Protein AF-A0A6B2UIH1-F1 (afdb_monomer_lite)

Sequence (115 aa):
GLLVRTQARCGLGDFAAAEACAAAADALAARHELPLVRVFTTWFRALRASLAGGGWEPYEEAVALLPGCGMPGFATGLPALARLTVAVRTGEQPPPDGDFGPYEPWVRPLLGAHG

pLDDT: mean 91.39, std 7.69, range [57.66, 98.5]

Radius of gyration: 14.88 Å; chains: 1; bounding box: 30×28×40 Å

Structure (mmCIF, N/CA/C/O backbone):
data_AF-A0A6B2UIH1-F1
#
_entry.id   AF-A0A6B2UIH1-F1
#
loop_
_atom_site.group_PDB
_atom_site.id
_atom_site.type_symbol
_atom_site.label_atom_id
_atom_site.label_alt_id
_atom_site.label_comp_id
_atom_site.label_asym_id
_atom_site.label_entity_id
_atom_site.label_seq_id
_atom_site.pdbx_PDB_ins_code
_atom_site.Cartn_x
_atom_site.Cartn_y
_atom_site.Cartn_z
_atom_site.occupancy
_atom_site.B_iso_or_equiv
_atom_site.auth_seq_id
_atom_site.auth_comp_id
_atom_site.auth_asym_id
_atom_site.auth_atom_id
_atom_site.pdbx_PDB_model_num
ATOM 1 N N . GLY A 1 1 ? 3.286 4.433 -17.040 1.00 91.50 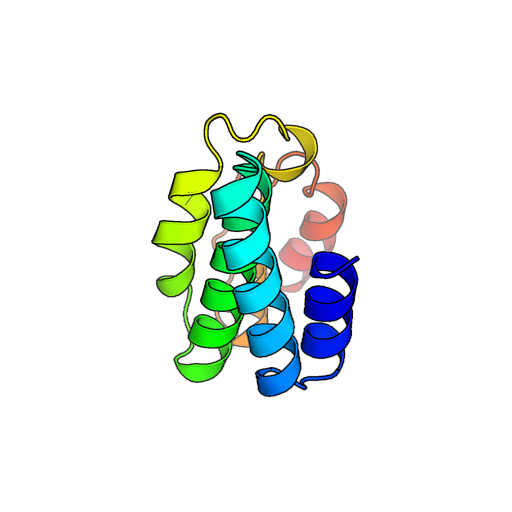1 GLY A N 1
ATOM 2 C CA . GLY A 1 1 ? 2.225 4.441 -16.010 1.00 91.50 1 GLY A CA 1
ATOM 3 C C . GLY A 1 1 ? 1.706 3.059 -15.633 1.00 91.50 1 GLY A C 1
ATOM 4 O O . GLY A 1 1 ? 0.504 2.910 -15.471 1.00 91.50 1 GLY A O 1
ATOM 5 N N . LEU A 1 2 ? 2.563 2.038 -15.484 1.00 96.81 2 LEU A N 1
ATOM 6 C CA . LEU A 1 2 ? 2.119 0.732 -14.965 1.00 96.81 2 LEU A CA 1
ATOM 7 C C . LEU A 1 2 ? 1.717 0.830 -13.486 1.00 96.81 2 LEU A C 1
ATOM 9 O O . LEU A 1 2 ? 0.634 0.378 -13.149 1.00 96.81 2 LEU A O 1
ATOM 13 N N . LEU A 1 3 ? 2.495 1.548 -12.665 1.00 96.38 3 LEU A N 1
ATOM 14 C CA . LEU A 1 3 ? 2.183 1.783 -11.247 1.00 96.38 3 LEU A CA 1
ATOM 15 C C . LEU A 1 3 ? 0.829 2.475 -11.029 1.00 96.38 3 LEU A C 1
ATOM 17 O O . LEU A 1 3 ? 0.024 2.007 -10.233 1.00 96.38 3 LEU A O 1
ATOM 21 N N . VAL A 1 4 ? 0.534 3.530 -11.797 1.00 97.00 4 VAL A N 1
ATOM 22 C CA . VAL A 1 4 ? -0.769 4.221 -11.734 1.00 97.00 4 VAL A CA 1
ATOM 23 C C . VAL A 1 4 ? -1.917 3.265 -12.073 1.00 97.00 4 VAL A C 1
ATOM 25 O O . VAL A 1 4 ? -2.955 3.286 -11.420 1.00 97.00 4 VAL A O 1
ATOM 28 N N . ARG A 1 5 ? -1.732 2.378 -13.062 1.00 98.19 5 ARG A N 1
ATOM 29 C CA . ARG A 1 5 ? -2.736 1.358 -13.406 1.00 98.19 5 ARG A CA 1
ATOM 30 C C . ARG A 1 5 ? -2.887 0.304 -12.311 1.00 98.19 5 ARG A C 1
ATOM 32 O O . ARG A 1 5 ? -4.021 -0.063 -12.023 1.00 98.19 5 ARG A O 1
ATOM 39 N N . THR A 1 6 ? -1.796 -0.136 -11.681 1.00 98.25 6 THR A N 1
ATOM 40 C CA . THR A 1 6 ? -1.842 -1.014 -10.501 1.00 98.25 6 THR A CA 1
ATOM 41 C C . THR A 1 6 ? -2.670 -0.375 -9.388 1.00 98.25 6 THR A C 1
ATOM 43 O O . THR A 1 6 ? -3.605 -1.002 -8.902 1.00 98.25 6 THR A O 1
ATOM 46 N N . GLN A 1 7 ? -2.394 0.885 -9.038 1.00 96.19 7 GLN A N 1
ATOM 47 C CA . GLN A 1 7 ? -3.121 1.616 -7.993 1.00 96.19 7 GLN A CA 1
ATOM 48 C C . GLN A 1 7 ? -4.605 1.799 -8.338 1.00 96.19 7 GLN A C 1
ATOM 50 O O . GLN A 1 7 ? -5.463 1.506 -7.511 1.00 96.19 7 GLN A O 1
ATOM 55 N N . ALA A 1 8 ? -4.921 2.212 -9.570 1.00 97.94 8 ALA A N 1
ATOM 56 C CA . ALA A 1 8 ? -6.301 2.400 -10.015 1.00 97.94 8 ALA A CA 1
ATOM 57 C C . ALA A 1 8 ? -7.098 1.086 -10.010 1.00 97.94 8 ALA A C 1
ATOM 59 O O . ALA A 1 8 ? -8.214 1.041 -9.501 1.00 97.94 8 ALA A O 1
ATOM 60 N N . ARG A 1 9 ? -6.522 -0.004 -10.535 1.00 98.31 9 ARG A N 1
ATOM 61 C CA . ARG A 1 9 ? -7.165 -1.328 -10.536 1.00 98.31 9 ARG A CA 1
ATOM 62 C C . ARG A 1 9 ? -7.330 -1.881 -9.124 1.00 98.31 9 ARG A C 1
ATOM 64 O O . ARG A 1 9 ? -8.391 -2.408 -8.814 1.00 98.31 9 ARG A O 1
ATOM 71 N N . CYS A 1 10 ? -6.332 -1.689 -8.261 1.00 96.94 10 CYS A N 1
ATOM 72 C CA . CYS A 1 10 ? -6.418 -2.035 -6.845 1.00 96.94 10 CYS A CA 1
ATOM 73 C C . CYS A 1 10 ? -7.553 -1.273 -6.144 1.00 96.94 10 CYS A C 1
ATOM 75 O O . CYS A 1 10 ? -8.335 -1.885 -5.426 1.00 96.94 10 CYS A O 1
ATOM 77 N N . GLY A 1 11 ? -7.686 0.035 -6.389 1.00 95.19 11 GLY A N 1
ATOM 78 C CA . GLY A 1 11 ? -8.773 0.850 -5.834 1.00 95.19 11 GLY A CA 1
ATOM 79 C C . GLY A 1 11 ? -10.166 0.427 -6.312 1.00 95.19 11 GLY A C 1
ATOM 80 O O . GLY A 1 11 ? -11.137 0.590 -5.582 1.00 95.19 11 GLY A O 1
ATOM 81 N N . LEU A 1 12 ? -10.264 -0.165 -7.506 1.00 97.38 12 LEU A N 1
ATOM 82 C CA . LEU A 1 12 ? -11.498 -0.747 -8.047 1.00 97.38 12 LEU A CA 1
ATOM 83 C C . LEU A 1 12 ? -11.746 -2.201 -7.594 1.00 97.38 12 LEU A C 1
ATOM 85 O O . LEU A 1 12 ? -12.747 -2.789 -7.992 1.00 97.38 12 LEU A O 1
ATOM 89 N N . GLY A 1 13 ? -10.843 -2.804 -6.813 1.00 96.31 13 GLY A N 1
ATOM 90 C CA . GLY A 1 13 ? -10.929 -4.210 -6.395 1.00 96.31 13 GLY A CA 1
ATOM 91 C C . GLY A 1 13 ? -10.541 -5.234 -7.472 1.00 96.31 13 GLY A C 1
ATOM 92 O O . GLY A 1 13 ? -10.632 -6.438 -7.243 1.00 96.31 13 GLY A O 1
ATOM 93 N N . ASP A 1 14 ? -10.061 -4.795 -8.638 1.00 97.94 14 ASP A N 1
ATOM 94 C CA . ASP A 1 14 ? -9.579 -5.667 -9.716 1.00 97.94 14 ASP A CA 1
ATOM 95 C C . ASP A 1 14 ? -8.119 -6.084 -9.460 1.00 97.94 14 ASP A C 1
ATOM 97 O O . ASP A 1 14 ? -7.169 -5.640 -10.116 1.00 97.94 14 ASP A O 1
ATOM 101 N N . PHE A 1 15 ? -7.926 -6.927 -8.441 1.00 97.62 15 PHE A N 1
ATOM 102 C CA . PHE A 1 15 ? -6.599 -7.359 -7.993 1.00 97.62 15 PHE A CA 1
ATOM 103 C C . PHE A 1 15 ? -5.846 -8.194 -9.032 1.00 97.62 15 PHE A C 1
ATOM 105 O O . PHE A 1 15 ? -4.614 -8.190 -9.043 1.00 97.62 15 PHE A O 1
ATOM 112 N N . ALA A 1 16 ? -6.564 -8.896 -9.911 1.00 97.88 16 ALA A N 1
ATOM 113 C CA . ALA A 1 16 ? -5.958 -9.676 -10.983 1.00 97.88 16 ALA A CA 1
ATOM 114 C C . ALA A 1 16 ? -5.312 -8.758 -12.032 1.00 97.88 16 ALA A C 1
ATOM 116 O O . ALA A 1 16 ? -4.133 -8.926 -12.353 1.00 97.88 16 ALA A O 1
ATOM 117 N N . ALA A 1 17 ? -6.033 -7.738 -12.513 1.00 98.06 17 ALA A N 1
ATOM 118 C CA . ALA A 1 17 ? -5.458 -6.772 -13.446 1.00 98.06 17 ALA A CA 1
ATOM 119 C C . ALA A 1 17 ? -4.382 -5.893 -12.789 1.00 98.06 17 ALA A C 1
ATOM 121 O O . ALA A 1 17 ? -3.403 -5.521 -13.445 1.00 98.06 17 ALA A O 1
ATOM 122 N N . ALA A 1 18 ? -4.537 -5.572 -11.500 1.00 98.31 18 ALA A N 1
ATOM 123 C CA . ALA A 1 18 ? -3.518 -4.857 -10.738 1.00 98.31 18 ALA A CA 1
ATOM 124 C C . ALA A 1 18 ? -2.204 -5.657 -10.649 1.00 98.31 18 ALA A C 1
ATOM 126 O O . ALA A 1 18 ? -1.139 -5.090 -10.904 1.00 98.31 18 ALA A O 1
ATOM 127 N N . GLU A 1 19 ? -2.276 -6.968 -10.385 1.00 98.38 19 GLU A N 1
ATOM 128 C CA . GLU A 1 19 ? -1.105 -7.858 -10.368 1.00 98.38 19 GLU A CA 1
ATOM 129 C C . GLU A 1 19 ? -0.457 -7.971 -11.748 1.00 98.38 19 GLU A C 1
ATOM 131 O O . GLU A 1 19 ? 0.761 -7.871 -11.852 1.00 98.38 19 GLU A O 1
ATOM 136 N N . ALA A 1 20 ? -1.239 -8.084 -12.826 1.00 98.50 20 ALA A N 1
ATOM 137 C CA . ALA A 1 20 ? -0.680 -8.092 -14.179 1.00 98.50 20 ALA A CA 1
ATOM 138 C C . ALA A 1 20 ? 0.114 -6.804 -14.481 1.00 98.50 20 ALA A C 1
ATOM 140 O O . ALA A 1 20 ? 1.195 -6.852 -15.073 1.00 98.50 20 ALA A O 1
ATOM 141 N N . CYS A 1 21 ? -0.383 -5.644 -14.032 1.00 98.44 21 CYS A N 1
ATOM 142 C CA . CYS A 1 21 ? 0.341 -4.377 -14.148 1.00 98.44 21 CYS A CA 1
ATOM 143 C C . CYS A 1 21 ? 1.600 -4.338 -13.268 1.00 98.44 21 CYS A C 1
ATOM 145 O O . CYS A 1 21 ? 2.625 -3.823 -13.716 1.00 98.44 21 CYS A O 1
ATOM 147 N N . ALA A 1 22 ? 1.534 -4.883 -12.048 1.00 98.50 22 ALA A N 1
ATOM 148 C CA . ALA A 1 22 ? 2.663 -4.953 -11.122 1.00 98.50 22 ALA A CA 1
ATOM 149 C C . ALA A 1 22 ? 3.783 -5.852 -11.669 1.00 98.50 22 ALA A C 1
ATOM 151 O O . ALA A 1 22 ? 4.924 -5.410 -11.761 1.00 98.50 22 ALA A O 1
ATOM 152 N N . ALA A 1 23 ? 3.454 -7.055 -12.147 1.00 98.38 23 ALA A N 1
ATOM 153 C CA . ALA A 1 23 ? 4.410 -7.976 -12.760 1.00 98.38 23 ALA A CA 1
ATOM 154 C C . ALA A 1 23 ? 5.082 -7.374 -14.007 1.00 98.38 23 ALA A C 1
ATOM 156 O O . ALA A 1 23 ? 6.296 -7.481 -14.184 1.00 98.38 23 ALA A O 1
ATOM 157 N N . ALA A 1 24 ? 4.317 -6.679 -14.856 1.00 98.1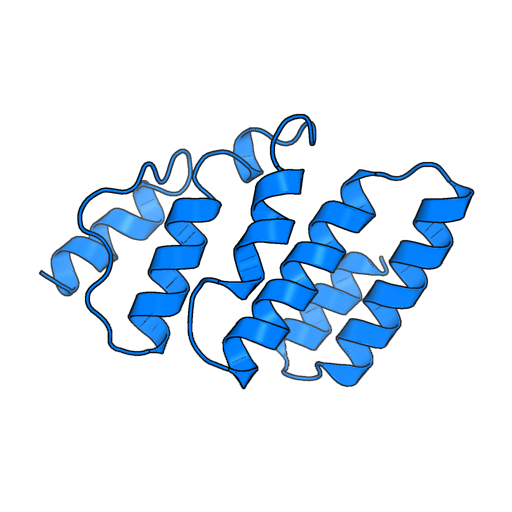2 24 ALA A N 1
ATOM 158 C CA . ALA A 1 24 ? 4.882 -5.962 -15.996 1.00 98.12 24 ALA A CA 1
ATOM 159 C C . ALA A 1 24 ? 5.807 -4.808 -15.563 1.00 98.12 24 ALA A C 1
ATOM 161 O O . ALA A 1 24 ? 6.805 -4.537 -16.232 1.00 98.12 24 ALA A O 1
ATOM 162 N N . ALA A 1 25 ? 5.493 -4.124 -14.455 1.00 98.00 25 ALA A N 1
ATOM 163 C CA . ALA A 1 25 ? 6.353 -3.083 -13.901 1.00 98.00 25 ALA A CA 1
ATOM 164 C C . ALA A 1 25 ? 7.661 -3.676 -13.359 1.00 98.00 25 ALA A C 1
ATOM 166 O O . ALA A 1 25 ? 8.723 -3.145 -13.673 1.00 98.00 25 ALA A O 1
ATOM 167 N N . ASP A 1 26 ? 7.596 -4.793 -12.630 1.00 97.62 26 ASP A N 1
ATOM 168 C CA . ASP A 1 26 ? 8.773 -5.501 -12.109 1.00 97.62 26 ASP A CA 1
ATOM 169 C C . ASP A 1 26 ? 9.696 -5.968 -13.245 1.00 97.62 26 ASP A C 1
ATOM 171 O O . ASP A 1 26 ? 10.908 -5.756 -13.199 1.00 97.62 26 ASP A O 1
ATOM 175 N N . ALA A 1 27 ? 9.124 -6.526 -14.318 1.00 96.31 27 ALA A N 1
ATOM 176 C CA . ALA A 1 27 ? 9.881 -6.951 -15.495 1.00 96.31 27 ALA A CA 1
ATOM 177 C C . ALA A 1 27 ? 10.591 -5.783 -16.201 1.00 96.31 27 ALA A C 1
ATOM 179 O O . ALA A 1 27 ? 11.697 -5.950 -16.719 1.00 96.31 27 ALA A O 1
AT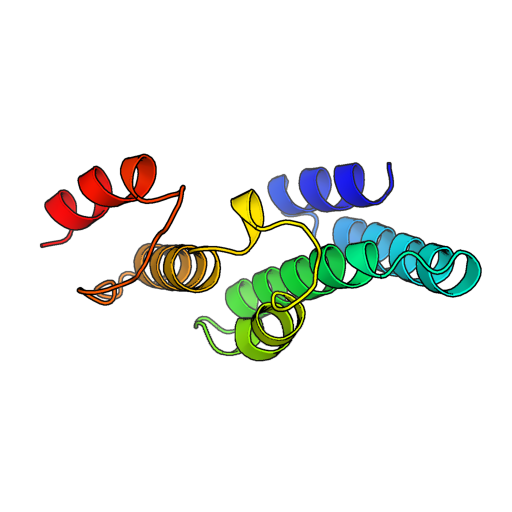OM 180 N N . LEU A 1 28 ? 9.971 -4.598 -16.228 1.00 95.88 28 LEU A N 1
ATOM 181 C CA . LEU A 1 28 ? 10.597 -3.383 -16.749 1.00 95.88 28 LEU A CA 1
ATOM 182 C C . LEU A 1 28 ? 11.691 -2.876 -15.800 1.00 95.88 28 LEU A C 1
ATOM 184 O O . LEU A 1 28 ? 12.779 -2.522 -16.247 1.00 95.88 28 LEU A O 1
ATOM 188 N N . ALA A 1 29 ? 11.429 -2.878 -14.493 1.00 94.56 29 ALA A N 1
ATOM 189 C CA . ALA A 1 29 ? 12.369 -2.423 -13.477 1.00 94.56 29 ALA A CA 1
ATOM 190 C C . ALA A 1 29 ? 13.662 -3.241 -13.465 1.00 94.56 29 ALA A C 1
ATOM 192 O O . ALA A 1 29 ? 14.737 -2.657 -13.353 1.00 94.56 29 ALA A O 1
ATOM 193 N N . ALA A 1 30 ? 13.568 -4.559 -13.664 1.00 93.50 30 ALA A N 1
ATOM 194 C CA . ALA A 1 30 ? 14.725 -5.444 -13.774 1.00 93.50 30 ALA A CA 1
ATOM 195 C C . ALA A 1 30 ? 15.651 -5.087 -14.952 1.00 93.50 30 ALA A C 1
ATOM 197 O O . ALA A 1 30 ? 16.850 -5.335 -14.887 1.00 93.50 30 ALA A O 1
ATOM 198 N N . ARG A 1 31 ? 15.114 -4.493 -16.026 1.00 93.56 31 ARG A N 1
ATOM 199 C CA . ARG A 1 31 ? 15.889 -4.089 -17.214 1.00 93.56 31 ARG A CA 1
ATOM 200 C C . ARG A 1 31 ? 16.495 -2.693 -17.103 1.00 93.56 31 ARG A C 1
ATOM 202 O O . ARG A 1 31 ? 17.422 -2.387 -17.844 1.00 93.56 31 ARG A O 1
ATOM 209 N N . HIS A 1 32 ? 15.938 -1.847 -16.241 1.00 92.12 32 HIS A N 1
ATOM 210 C CA . HIS A 1 32 ? 16.240 -0.413 -16.188 1.00 92.12 32 HIS A CA 1
ATOM 211 C C . HIS A 1 32 ? 16.695 0.068 -14.807 1.00 92.12 32 HIS A C 1
ATOM 213 O O . HIS A 1 32 ? 16.691 1.270 -14.568 1.00 92.12 32 HIS A O 1
ATOM 219 N N . GLU A 1 33 ? 17.044 -0.854 -13.905 1.00 86.31 33 GLU A N 1
ATOM 220 C CA . GLU A 1 33 ? 17.532 -0.551 -12.554 1.00 86.31 33 GLU A CA 1
ATOM 221 C C . GLU A 1 33 ? 16.636 0.465 -11.827 1.00 86.31 33 GLU A C 1
ATOM 223 O O . GLU A 1 33 ? 17.087 1.497 -11.337 1.00 86.31 33 GLU A O 1
ATOM 228 N N . LEU A 1 34 ? 15.328 0.181 -11.784 1.00 90.56 34 LEU A N 1
ATOM 229 C CA . LEU A 1 34 ? 14.324 1.036 -11.137 1.00 90.56 34 LEU A CA 1
ATOM 230 C C . LEU A 1 34 ? 13.929 0.464 -9.759 1.00 90.56 34 LEU A C 1
ATOM 232 O O . LEU A 1 34 ? 12.831 -0.085 -9.627 1.00 90.56 34 LEU A O 1
ATOM 236 N N . PRO A 1 35 ? 14.772 0.575 -8.710 1.00 87.00 35 PRO A N 1
ATOM 237 C CA . PRO A 1 35 ? 14.555 -0.097 -7.422 1.00 87.00 35 PRO A CA 1
ATOM 238 C C . PRO A 1 35 ? 13.254 0.327 -6.731 1.00 87.00 35 PRO A C 1
ATOM 240 O O . PRO A 1 35 ? 12.618 -0.482 -6.058 1.00 87.00 35 PRO A O 1
ATOM 243 N N . LEU A 1 36 ? 12.804 1.566 -6.955 1.00 92.31 36 LEU A N 1
ATOM 244 C CA . LEU A 1 36 ? 11.549 2.072 -6.399 1.00 92.31 36 LEU A CA 1
ATOM 245 C C . LEU A 1 36 ? 10.313 1.312 -6.884 1.00 92.31 36 LEU A C 1
ATOM 247 O O . LEU A 1 36 ? 9.331 1.233 -6.152 1.00 92.31 36 LEU A O 1
ATOM 251 N N . VAL A 1 37 ? 10.343 0.717 -8.081 1.00 95.69 37 VAL A N 1
ATOM 252 C CA . VAL A 1 37 ? 9.208 -0.073 -8.581 1.00 95.69 37 VAL A CA 1
ATOM 253 C C . VAL A 1 37 ? 8.921 -1.245 -7.650 1.00 95.69 37 VAL A C 1
ATOM 255 O O . VAL A 1 37 ? 7.760 -1.452 -7.302 1.00 95.69 37 VAL A O 1
ATOM 258 N N . ARG A 1 38 ? 9.972 -1.931 -7.179 1.00 94.44 38 ARG A N 1
ATOM 259 C CA . ARG A 1 38 ? 9.844 -3.049 -6.240 1.00 94.44 38 ARG A CA 1
ATOM 260 C C . ARG A 1 38 ? 9.184 -2.617 -4.932 1.00 94.44 38 ARG A C 1
ATOM 262 O O . ARG A 1 38 ? 8.366 -3.356 -4.404 1.00 94.44 38 ARG A O 1
ATOM 269 N N . VAL A 1 39 ? 9.484 -1.413 -4.432 1.00 95.12 39 VAL A N 1
ATOM 270 C CA . VAL A 1 39 ? 8.814 -0.872 -3.237 1.00 95.12 39 VAL A CA 1
ATOM 271 C C . VAL A 1 39 ? 7.301 -0.841 -3.471 1.00 95.12 39 VAL A C 1
ATOM 273 O O . VAL A 1 39 ? 6.548 -1.456 -2.724 1.00 95.12 39 VAL A O 1
ATOM 276 N N . PHE A 1 40 ? 6.834 -0.220 -4.554 1.00 95.12 40 PHE A N 1
ATOM 277 C CA . PHE A 1 40 ? 5.396 -0.123 -4.826 1.00 95.12 40 PHE A CA 1
ATOM 278 C C . PHE A 1 40 ? 4.724 -1.477 -5.074 1.00 95.12 40 PHE A C 1
ATOM 280 O O . PHE A 1 40 ? 3.614 -1.704 -4.587 1.00 95.12 40 PHE A O 1
ATOM 287 N N . THR A 1 41 ? 5.358 -2.376 -5.829 1.00 97.62 41 THR A N 1
ATOM 288 C CA . THR A 1 41 ? 4.760 -3.676 -6.162 1.00 97.62 41 THR A CA 1
ATOM 289 C C . THR A 1 41 ? 4.751 -4.630 -4.967 1.00 97.62 41 THR A C 1
ATOM 291 O O . THR A 1 41 ? 3.751 -5.322 -4.773 1.00 97.62 41 THR A O 1
ATOM 294 N N . THR A 1 42 ? 5.772 -4.615 -4.102 1.00 97.06 42 THR A N 1
ATOM 295 C CA . THR A 1 42 ? 5.757 -5.363 -2.833 1.00 97.06 42 THR A CA 1
ATOM 296 C C . THR A 1 42 ? 4.702 -4.811 -1.871 1.00 97.06 42 THR A C 1
ATOM 298 O O . THR A 1 42 ? 3.938 -5.591 -1.308 1.00 97.06 42 THR A O 1
ATOM 301 N N . TRP A 1 43 ? 4.565 -3.485 -1.737 1.00 96.94 43 TRP A N 1
ATOM 302 C CA . TRP A 1 43 ? 3.510 -2.876 -0.909 1.00 96.94 43 TRP A CA 1
ATOM 303 C C . TRP A 1 43 ? 2.093 -3.220 -1.401 1.00 96.94 43 TRP A C 1
ATOM 305 O O . TRP A 1 43 ? 1.205 -3.504 -0.597 1.00 96.94 43 TRP A O 1
ATOM 315 N N . PHE A 1 44 ? 1.876 -3.255 -2.718 1.00 97.50 44 PHE A N 1
ATOM 316 C CA . PHE A 1 44 ? 0.616 -3.725 -3.302 1.00 97.50 44 PHE A CA 1
ATOM 317 C C . PHE A 1 44 ? 0.330 -5.199 -2.962 1.00 97.50 44 PHE A C 1
ATOM 319 O O . PHE A 1 44 ? -0.790 -5.539 -2.575 1.00 97.50 44 PHE A O 1
ATOM 326 N N . ARG A 1 45 ? 1.332 -6.079 -3.080 1.00 97.81 45 ARG A N 1
ATOM 327 C CA . ARG A 1 45 ? 1.171 -7.508 -2.766 1.00 97.81 45 ARG A CA 1
ATOM 328 C C . ARG A 1 45 ? 0.917 -7.741 -1.278 1.00 97.81 45 ARG A C 1
ATOM 330 O O . ARG A 1 45 ? 0.056 -8.555 -0.950 1.00 97.81 45 ARG A O 1
ATOM 337 N N . ALA A 1 46 ? 1.573 -6.977 -0.404 1.00 97.62 46 ALA A N 1
ATOM 338 C CA . ALA A 1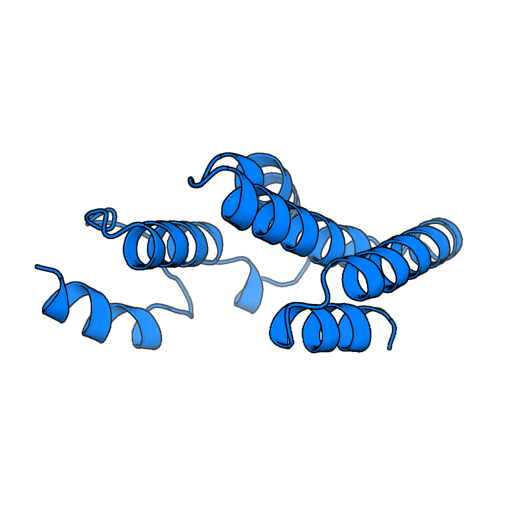 46 ? 1.307 -6.973 1.033 1.00 97.62 46 ALA A CA 1
ATOM 339 C C . ALA A 1 46 ? -0.150 -6.597 1.342 1.00 97.62 46 ALA A C 1
ATOM 341 O O . ALA A 1 46 ? -0.834 -7.326 2.057 1.00 97.62 46 ALA A O 1
ATOM 342 N N . LEU A 1 47 ? -0.668 -5.524 0.728 1.00 96.31 47 LEU A N 1
ATOM 343 C CA . LEU A 1 47 ? -2.081 -5.146 0.842 1.00 96.31 47 LEU A CA 1
ATOM 344 C C . LEU A 1 47 ? -3.008 -6.283 0.401 1.00 96.31 47 LEU A C 1
ATOM 346 O O . LEU A 1 47 ? -3.922 -6.653 1.133 1.00 96.31 47 LEU A O 1
ATOM 350 N N . ARG A 1 48 ? -2.773 -6.862 -0.780 1.00 96.19 48 ARG A N 1
ATOM 351 C CA . ARG A 1 48 ? -3.601 -7.955 -1.307 1.00 96.19 48 ARG A CA 1
ATOM 352 C C . ARG A 1 48 ? -3.598 -9.176 -0.377 1.00 96.19 48 ARG A C 1
ATOM 354 O O . ARG A 1 48 ? -4.651 -9.768 -0.161 1.00 96.19 48 ARG A O 1
ATOM 361 N N . ALA A 1 49 ? -2.442 -9.544 0.170 1.00 95.56 49 ALA A N 1
ATOM 362 C CA . ALA A 1 49 ? -2.322 -10.641 1.125 1.00 95.56 49 ALA A CA 1
ATOM 363 C C . ALA A 1 49 ? -3.035 -10.327 2.453 1.00 95.56 49 ALA A C 1
ATOM 365 O O . ALA A 1 49 ? -3.793 -11.157 2.948 1.00 95.56 49 ALA A O 1
ATOM 366 N N . SER A 1 50 ? -2.880 -9.106 2.970 1.00 95.62 50 SER A N 1
ATOM 367 C CA . SER A 1 50 ? -3.558 -8.621 4.180 1.00 95.62 50 SER A CA 1
ATOM 368 C C . SER A 1 50 ? -5.088 -8.589 4.030 1.00 95.62 50 SER A C 1
ATOM 370 O O . SER A 1 50 ? -5.817 -8.859 4.983 1.00 95.62 50 SER A O 1
ATOM 372 N N . LEU A 1 51 ? -5.603 -8.308 2.829 1.00 94.25 51 LEU A N 1
ATOM 373 C CA . LEU A 1 51 ? -7.037 -8.391 2.530 1.00 94.25 51 LEU A CA 1
ATOM 374 C C . LEU A 1 51 ? -7.557 -9.835 2.468 1.00 94.25 51 LEU A C 1
ATOM 376 O O . LEU A 1 51 ? -8.722 -10.063 2.777 1.00 94.25 51 LEU A O 1
ATOM 380 N N . ALA A 1 52 ? -6.721 -10.795 2.067 1.00 91.75 52 ALA A N 1
ATOM 381 C CA . ALA A 1 52 ? -7.108 -12.201 1.957 1.00 91.75 52 ALA A CA 1
ATOM 382 C C . ALA A 1 52 ? -7.029 -12.956 3.295 1.00 91.75 52 ALA A C 1
ATOM 384 O O . ALA A 1 52 ? -7.873 -13.809 3.557 1.00 91.75 52 ALA A O 1
ATOM 385 N N . GLY A 1 53 ? -6.010 -12.670 4.111 1.00 82.12 53 GLY A N 1
ATOM 386 C CA . GLY A 1 53 ? -5.734 -13.387 5.361 1.00 82.12 53 GLY A CA 1
ATOM 387 C C . GLY A 1 53 ? -6.110 -12.640 6.642 1.00 82.12 53 GLY A C 1
ATOM 388 O O . GLY A 1 53 ? -6.103 -13.249 7.707 1.00 82.12 53 GLY A O 1
ATOM 389 N N . GLY A 1 54 ? -6.432 -11.344 6.556 1.00 76.19 54 GLY A N 1
ATOM 390 C CA . GLY A 1 54 ? -6.428 -10.462 7.725 1.00 76.19 54 GLY A CA 1
ATOM 391 C C . GLY A 1 54 ? -4.998 -10.179 8.205 1.00 76.19 54 GLY A C 1
ATOM 392 O O . GLY A 1 54 ? -4.052 -10.857 7.813 1.00 76.19 54 GLY A O 1
ATOM 393 N N . GLY A 1 55 ? -4.823 -9.148 9.028 1.00 88.62 55 GLY A N 1
ATOM 394 C CA . GLY A 1 55 ? -3.553 -8.927 9.725 1.00 88.62 55 GLY A CA 1
ATOM 395 C C . GLY A 1 55 ? -2.502 -8.088 8.994 1.00 88.62 55 GLY A C 1
ATOM 396 O O . GLY A 1 55 ? -2.649 -7.667 7.841 1.00 88.62 55 GLY A O 1
ATOM 397 N N . TRP A 1 56 ? -1.454 -7.769 9.745 1.00 91.44 56 TRP A N 1
ATOM 398 C CA . TRP A 1 56 ? -0.384 -6.829 9.403 1.00 91.44 56 TRP A CA 1
ATOM 399 C C . TRP A 1 56 ? 0.856 -7.529 8.832 1.00 91.44 56 TRP A C 1
ATOM 401 O O . TRP A 1 56 ? 1.608 -6.934 8.065 1.00 91.44 56 TRP A O 1
ATOM 411 N N . GLU A 1 57 ? 1.056 -8.791 9.183 1.00 93.56 57 GLU A N 1
ATOM 412 C CA . GLU A 1 57 ? 2.228 -9.619 8.903 1.00 93.56 57 GLU A CA 1
ATOM 413 C C . GLU A 1 57 ? 2.682 -9.564 7.431 1.00 93.56 57 GLU A C 1
ATOM 415 O O . GLU A 1 57 ? 3.881 -9.422 7.189 1.00 93.56 57 GLU A O 1
ATOM 420 N N . PRO A 1 58 ? 1.788 -9.553 6.416 1.00 95.62 58 PRO A N 1
ATOM 421 C CA . PRO A 1 58 ? 2.220 -9.447 5.022 1.00 95.62 58 PRO A CA 1
ATOM 422 C C . PRO A 1 58 ? 2.991 -8.165 4.666 1.00 95.62 58 PRO A C 1
ATOM 424 O O . PRO A 1 58 ? 3.646 -8.119 3.626 1.00 95.62 58 PRO A O 1
ATOM 427 N N . TYR A 1 59 ? 2.920 -7.116 5.492 1.00 96.12 59 TYR A N 1
ATOM 428 C CA . TYR A 1 59 ? 3.655 -5.868 5.280 1.00 96.12 59 TYR A CA 1
ATOM 429 C C . TYR A 1 59 ? 5.114 -5.922 5.742 1.00 96.12 59 TYR A C 1
ATOM 431 O O . TYR A 1 59 ? 5.860 -5.002 5.415 1.00 96.12 59 TYR A O 1
ATOM 439 N N . GLU A 1 60 ? 5.564 -6.960 6.451 1.00 95.31 60 GLU A N 1
ATOM 440 C CA . GLU A 1 60 ? 6.940 -7.029 6.970 1.00 95.31 60 GLU A CA 1
ATOM 441 C C . GLU A 1 60 ? 8.000 -6.903 5.865 1.00 95.31 60 GLU A C 1
ATOM 443 O O . GLU A 1 60 ? 8.910 -6.075 5.973 1.00 95.31 60 GLU A O 1
ATOM 448 N N . GLU A 1 61 ? 7.844 -7.638 4.758 1.00 95.06 61 GLU A N 1
ATOM 449 C CA . GLU A 1 61 ? 8.747 -7.521 3.603 1.00 95.06 61 GLU A CA 1
ATOM 450 C C . GLU A 1 61 ? 8.691 -6.111 2.997 1.00 95.06 61 GLU A C 1
ATOM 452 O O . GLU A 1 61 ? 9.716 -5.524 2.653 1.00 95.06 61 GLU A O 1
ATOM 457 N N . ALA A 1 62 ? 7.493 -5.537 2.897 1.00 96.31 62 ALA A N 1
ATOM 458 C CA . ALA A 1 62 ? 7.284 -4.213 2.326 1.00 96.31 62 ALA A CA 1
ATOM 459 C C . ALA A 1 62 ? 7.965 -3.114 3.164 1.00 96.31 62 ALA A C 1
ATOM 461 O O . ALA A 1 62 ? 8.572 -2.190 2.614 1.00 96.31 62 ALA A O 1
ATOM 462 N N . VAL A 1 63 ? 7.914 -3.233 4.493 1.00 96.25 63 VAL A N 1
ATOM 463 C CA . VAL A 1 63 ? 8.581 -2.324 5.433 1.00 96.25 63 VAL A CA 1
ATOM 464 C C . VAL A 1 63 ? 10.099 -2.421 5.318 1.00 96.25 63 VAL A C 1
ATOM 466 O O . VAL A 1 63 ? 10.768 -1.388 5.330 1.00 96.25 63 VAL A O 1
ATOM 469 N N . ALA A 1 64 ? 10.648 -3.622 5.131 1.00 95.75 64 ALA A N 1
ATOM 470 C CA . ALA A 1 64 ? 12.089 -3.822 4.972 1.00 95.75 64 ALA A CA 1
ATOM 471 C C . ALA A 1 64 ? 12.679 -3.109 3.737 1.00 95.75 64 ALA A C 1
ATOM 473 O O . ALA A 1 64 ? 13.885 -2.879 3.683 1.00 95.75 64 ALA A O 1
ATOM 474 N N . LEU A 1 65 ? 11.844 -2.721 2.765 1.00 94.38 65 LEU A N 1
ATOM 475 C CA . LEU A 1 65 ? 12.253 -1.973 1.570 1.00 94.38 65 LEU A CA 1
ATOM 476 C C . LEU A 1 65 ? 12.253 -0.446 1.752 1.00 94.38 65 LEU A C 1
ATOM 478 O O . LEU A 1 65 ? 12.705 0.273 0.861 1.00 94.38 65 LEU A O 1
ATOM 482 N N . LEU A 1 66 ? 11.714 0.069 2.860 1.00 93.44 66 LEU A N 1
ATOM 483 C CA . LEU A 1 66 ? 11.625 1.511 3.103 1.00 93.44 66 LEU A CA 1
ATOM 484 C C . LEU A 1 66 ? 12.973 2.174 3.431 1.00 93.44 66 LEU A C 1
ATOM 486 O O . LEU A 1 66 ? 13.213 3.277 2.921 1.00 93.44 66 LEU A O 1
ATOM 490 N N . PRO A 1 67 ? 13.868 1.570 4.240 1.00 91.88 67 PRO A N 1
ATOM 491 C CA . PRO A 1 67 ? 15.186 2.143 4.476 1.00 91.88 67 PRO A CA 1
ATOM 492 C C . PRO A 1 67 ? 15.941 2.348 3.157 1.00 91.88 67 PRO A C 1
ATOM 494 O O . PRO A 1 67 ? 16.117 1.421 2.373 1.00 91.88 67 PRO A O 1
ATOM 497 N N . GLY A 1 68 ? 16.381 3.580 2.894 1.00 84.56 68 GLY A N 1
ATOM 498 C CA . GLY A 1 68 ? 17.164 3.897 1.695 1.00 84.56 68 GLY A CA 1
ATOM 499 C C . GLY A 1 68 ? 16.369 3.999 0.387 1.00 84.56 68 GLY A C 1
ATOM 500 O O . GLY A 1 68 ? 16.978 4.221 -0.654 1.00 84.56 68 GLY A O 1
ATOM 501 N N . CYS A 1 69 ? 15.029 3.927 0.406 1.00 89.69 69 CYS A N 1
ATOM 502 C CA . CYS A 1 69 ? 14.221 4.072 -0.815 1.00 89.69 69 CYS A CA 1
ATOM 503 C C . CYS A 1 69 ? 14.265 5.484 -1.441 1.00 89.69 69 CYS A C 1
ATOM 505 O O . CYS A 1 69 ? 13.756 5.691 -2.538 1.00 89.69 69 CYS A O 1
ATOM 507 N N . GLY A 1 70 ? 14.848 6.476 -0.758 1.00 88.62 70 GLY A N 1
ATOM 508 C CA . GLY A 1 70 ? 14.948 7.853 -1.253 1.00 88.62 70 GLY A CA 1
ATOM 509 C C . GLY A 1 70 ? 13.642 8.651 -1.174 1.00 88.62 70 GLY A C 1
ATOM 510 O O . GLY A 1 70 ? 13.564 9.745 -1.725 1.00 88.62 70 GLY A O 1
ATOM 511 N N . MET A 1 71 ? 12.622 8.135 -0.477 1.00 88.50 71 MET A N 1
ATOM 512 C CA . MET A 1 71 ? 11.319 8.788 -0.322 1.00 88.50 71 MET A CA 1
ATOM 513 C C . MET A 1 71 ? 10.963 9.037 1.157 1.00 88.50 71 MET A C 1
ATOM 515 O O . MET A 1 71 ? 9.991 8.471 1.647 1.00 88.50 71 MET A O 1
ATOM 519 N N . PRO A 1 72 ? 11.699 9.880 1.903 1.00 85.94 72 PRO A N 1
ATOM 520 C CA . PRO A 1 72 ? 11.466 10.071 3.341 1.00 85.94 72 PRO A CA 1
ATOM 521 C C . PRO A 1 72 ? 10.057 10.593 3.670 1.00 85.94 72 PRO A C 1
ATOM 523 O O . PRO A 1 72 ? 9.452 10.138 4.631 1.00 85.94 72 PRO A O 1
ATOM 526 N N . GLY A 1 73 ? 9.486 11.471 2.836 1.00 85.00 73 GLY A N 1
ATOM 527 C CA . GLY A 1 73 ? 8.109 11.960 3.016 1.00 85.00 73 GLY A CA 1
ATOM 528 C C . GLY A 1 73 ? 7.019 10.901 2.795 1.00 85.00 73 GLY A C 1
ATOM 529 O O . GLY A 1 73 ? 5.864 11.147 3.119 1.00 85.00 73 GLY A O 1
ATOM 530 N N . PHE A 1 74 ? 7.383 9.746 2.234 1.00 85.81 74 PHE A N 1
ATOM 531 C CA . PHE A 1 74 ? 6.512 8.583 2.070 1.00 85.81 74 PHE A CA 1
ATOM 532 C C . PHE A 1 74 ? 6.849 7.481 3.076 1.00 85.81 74 PHE A C 1
ATOM 534 O O . PHE A 1 74 ? 5.958 6.885 3.652 1.00 85.81 74 PHE A O 1
ATOM 541 N N . ALA A 1 75 ? 8.132 7.186 3.282 1.00 91.88 75 ALA A N 1
ATOM 542 C CA . ALA A 1 75 ? 8.585 6.069 4.098 1.00 91.88 75 ALA A CA 1
ATOM 543 C C . ALA A 1 75 ? 8.389 6.310 5.600 1.00 91.88 75 ALA A C 1
ATOM 545 O O . ALA A 1 75 ? 8.019 5.385 6.326 1.00 91.88 75 ALA A O 1
ATOM 546 N N . THR A 1 76 ? 8.636 7.536 6.071 1.00 92.88 76 THR A N 1
ATOM 547 C CA . THR A 1 76 ? 8.488 7.875 7.487 1.00 92.88 76 THR A CA 1
ATOM 548 C C . THR A 1 76 ? 7.018 7.777 7.882 1.00 92.88 76 THR A C 1
ATOM 550 O O . THR A 1 76 ? 6.162 8.416 7.282 1.00 92.88 76 THR A O 1
ATOM 553 N N . GLY A 1 77 ? 6.724 6.944 8.879 1.00 93.56 77 GLY A N 1
ATOM 554 C CA . GLY A 1 77 ? 5.382 6.735 9.419 1.00 93.56 77 GLY A CA 1
ATOM 555 C C . GLY A 1 77 ? 4.451 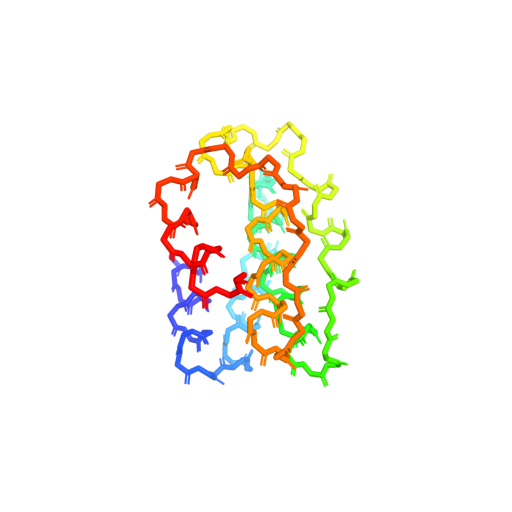5.812 8.632 1.00 93.56 77 GLY A C 1
ATOM 556 O O . GLY A 1 77 ? 3.391 5.435 9.134 1.00 93.56 77 GLY A O 1
ATOM 557 N N . LEU A 1 78 ? 4.850 5.360 7.441 1.00 93.94 78 LEU A N 1
ATOM 558 C CA . LEU A 1 78 ? 4.043 4.432 6.647 1.00 93.94 78 LEU A CA 1
ATOM 559 C C . LEU A 1 78 ? 3.798 3.074 7.328 1.00 93.94 78 LEU A C 1
ATOM 561 O O . LEU A 1 78 ? 2.677 2.573 7.219 1.00 93.94 78 LEU A O 1
ATOM 565 N N . PRO A 1 79 ? 4.762 2.471 8.060 1.00 94.12 79 PRO A N 1
ATOM 566 C CA . PRO A 1 79 ? 4.494 1.233 8.785 1.00 94.12 79 PRO A CA 1
ATOM 567 C C . PRO A 1 79 ? 3.396 1.392 9.843 1.00 94.12 79 PRO A C 1
ATOM 569 O O . PRO A 1 79 ? 2.500 0.554 9.935 1.00 94.12 79 PRO A O 1
ATOM 572 N N . ALA A 1 80 ? 3.433 2.487 10.610 1.00 93.81 80 ALA A N 1
ATOM 573 C CA . ALA A 1 80 ? 2.421 2.785 11.618 1.00 93.81 80 ALA A CA 1
ATOM 574 C C . ALA A 1 80 ? 1.053 3.039 10.971 1.00 93.81 80 ALA A C 1
ATOM 576 O O . ALA A 1 80 ? 0.051 2.465 11.399 1.00 93.81 80 ALA A O 1
ATOM 577 N N . LEU A 1 81 ? 1.017 3.823 9.887 1.00 93.38 81 LEU A N 1
ATOM 578 C CA . LEU A 1 81 ? -0.207 4.076 9.129 1.00 93.38 81 LEU A CA 1
ATOM 579 C C . LEU A 1 81 ? -0.824 2.774 8.605 1.00 93.38 81 LEU A C 1
ATOM 581 O O . LEU A 1 81 ? -2.023 2.552 8.753 1.00 93.38 81 LEU A O 1
ATOM 585 N N . ALA A 1 82 ? -0.026 1.885 8.019 1.00 93.75 82 ALA A N 1
ATOM 586 C CA . ALA A 1 82 ? -0.556 0.650 7.468 1.00 93.75 82 ALA A CA 1
ATOM 587 C C . ALA A 1 82 ? -1.052 -0.315 8.570 1.00 93.75 82 ALA A C 1
ATOM 589 O O . ALA A 1 82 ? -2.146 -0.863 8.415 1.00 93.75 82 ALA A O 1
ATOM 590 N N . ARG A 1 83 ? -0.376 -0.417 9.729 1.00 93.19 83 ARG A N 1
ATOM 591 C CA . ARG A 1 83 ? -0.909 -1.120 10.923 1.00 93.19 83 ARG A CA 1
ATOM 592 C C . ARG A 1 83 ? -2.263 -0.575 11.366 1.00 93.19 83 ARG A C 1
ATOM 594 O O . ARG A 1 83 ? -3.195 -1.349 11.566 1.00 93.19 83 ARG A O 1
ATOM 601 N N . LEU A 1 84 ? -2.387 0.748 11.461 1.00 92.06 84 LEU A N 1
ATOM 602 C CA . LEU A 1 84 ? -3.644 1.411 11.802 1.00 92.06 84 LEU A CA 1
ATOM 603 C C . LEU A 1 84 ? -4.757 1.045 10.811 1.00 92.06 84 LEU A C 1
ATOM 605 O O . LEU A 1 84 ? -5.847 0.667 11.229 1.00 92.06 84 LEU A O 1
ATOM 609 N N . THR A 1 85 ? -4.496 1.114 9.500 1.00 91.38 85 THR A N 1
ATOM 610 C CA . THR A 1 85 ? -5.518 0.776 8.490 1.00 91.38 85 THR A CA 1
ATOM 611 C C . THR A 1 85 ? -5.953 -0.687 8.528 1.00 91.38 85 THR A C 1
ATOM 613 O O . THR A 1 85 ? -7.101 -0.984 8.197 1.00 91.38 85 THR A O 1
ATOM 616 N N . VAL A 1 86 ? -5.064 -1.602 8.926 1.00 93.19 86 VAL A N 1
ATOM 617 C CA . VAL A 1 86 ? -5.425 -3.002 9.173 1.00 93.19 86 VAL A CA 1
ATOM 618 C C . VAL A 1 86 ? -6.354 -3.090 10.380 1.00 93.19 86 VAL A C 1
ATOM 620 O O . VAL A 1 86 ? -7.447 -3.623 10.220 1.00 93.19 86 VAL A O 1
ATOM 623 N N . ALA A 1 87 ? -5.973 -2.508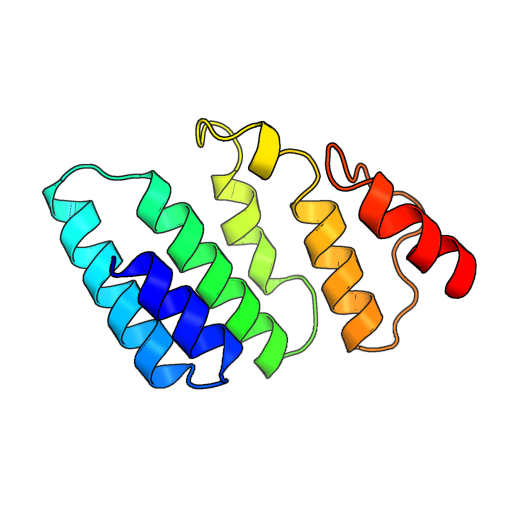 11.522 1.00 90.94 87 ALA A N 1
ATOM 624 C CA . ALA A 1 87 ? -6.764 -2.556 12.752 1.00 90.94 87 ALA A CA 1
ATOM 625 C C . ALA A 1 87 ? -8.177 -1.978 12.558 1.00 90.94 87 ALA A C 1
ATOM 627 O O . ALA A 1 87 ? -9.171 -2.628 12.869 1.00 90.94 87 ALA A O 1
ATOM 628 N N . VAL A 1 88 ? -8.281 -0.805 11.922 1.00 89.50 88 VAL A N 1
ATOM 629 C CA . VAL A 1 88 ? -9.575 -0.181 11.590 1.00 89.50 88 VAL A CA 1
ATOM 630 C C . VAL A 1 88 ? -10.427 -1.092 10.702 1.00 89.50 88 VAL A C 1
ATOM 632 O O . VAL A 1 88 ? -11.632 -1.213 10.909 1.00 89.50 88 VAL A O 1
ATOM 635 N N . ARG A 1 89 ? -9.821 -1.758 9.711 1.00 90.50 89 ARG A N 1
ATOM 636 C CA . ARG A 1 89 ? -10.538 -2.657 8.794 1.00 90.50 89 ARG A CA 1
ATOM 637 C C . ARG A 1 89 ? -11.001 -3.946 9.476 1.00 90.50 89 ARG A C 1
ATOM 639 O O . ARG A 1 89 ? -12.056 -4.457 9.109 1.00 90.50 89 ARG A O 1
ATOM 646 N N . THR A 1 90 ? -10.223 -4.488 10.411 1.00 90.38 90 THR A N 1
ATOM 647 C CA . THR A 1 90 ? -10.563 -5.724 11.136 1.00 90.38 90 THR A CA 1
ATOM 648 C C . THR A 1 90 ? -11.402 -5.475 12.391 1.00 90.38 90 THR A C 1
ATOM 650 O O . THR A 1 90 ? -11.870 -6.431 13.004 1.00 90.38 90 THR A O 1
ATOM 653 N N . GLY A 1 91 ? -11.658 -4.209 12.744 1.00 88.56 91 GLY A N 1
ATOM 654 C CA . GLY A 1 91 ? -12.376 -3.835 13.965 1.00 88.56 91 GLY A CA 1
ATOM 655 C C . GLY A 1 91 ? -11.547 -4.042 15.235 1.00 88.56 91 GLY A C 1
ATOM 656 O O . GLY A 1 91 ? -12.098 -4.091 16.334 1.00 88.56 91 GLY A O 1
ATOM 657 N N . GLU A 1 92 ? -10.232 -4.186 15.091 1.00 87.56 92 GLU A N 1
ATOM 658 C CA . GLU A 1 92 ? -9.297 -4.283 16.201 1.00 87.56 92 GLU A CA 1
ATOM 659 C C . GLU A 1 92 ? -8.956 -2.897 16.745 1.00 87.56 92 GLU A C 1
ATOM 661 O O . GLU A 1 92 ? -9.020 -1.880 16.049 1.00 87.56 92 GLU A O 1
ATOM 666 N N . GLN A 1 93 ? -8.563 -2.859 18.015 1.00 82.75 93 GLN A N 1
ATOM 667 C CA . GLN A 1 93 ? -8.060 -1.637 18.621 1.00 82.75 93 GLN A CA 1
ATOM 668 C C . GLN A 1 93 ? -6.715 -1.271 17.984 1.00 82.75 93 GLN A C 1
ATOM 670 O O . GLN A 1 93 ? -5.803 -2.105 17.965 1.00 82.75 93 GLN A O 1
ATOM 675 N N . PRO A 1 94 ? -6.570 -0.050 17.441 1.00 79.06 94 PRO A N 1
ATOM 676 C CA . PRO A 1 94 ? -5.312 0.361 16.853 1.00 79.06 94 PRO A CA 1
ATOM 677 C C . PRO A 1 94 ? -4.228 0.453 17.933 1.00 79.06 94 PRO A C 1
ATOM 679 O O . PRO A 1 94 ? -4.528 0.791 19.080 1.00 79.06 94 PRO A O 1
ATOM 682 N N . PRO A 1 95 ? -2.958 0.170 17.595 1.00 74.50 95 PRO A N 1
ATOM 683 C CA . PRO A 1 95 ? -1.870 0.351 18.543 1.00 74.50 95 PRO A CA 1
ATOM 684 C C . PRO A 1 95 ? -1.841 1.820 19.010 1.00 74.50 95 PRO A C 1
ATOM 686 O O . PRO A 1 95 ? -1.885 2.712 18.159 1.00 74.50 95 PRO A O 1
ATOM 689 N N . PRO A 1 96 ? -1.783 2.077 20.332 1.00 66.31 96 PRO A N 1
ATOM 690 C CA . PRO A 1 96 ? -1.963 3.419 20.895 1.00 66.31 96 PRO A CA 1
ATOM 691 C C . PRO A 1 96 ? -0.829 4.378 20.519 1.00 66.31 96 PRO A C 1
ATOM 693 O O . PRO A 1 96 ? -1.058 5.577 20.397 1.00 66.31 96 PRO A O 1
ATOM 696 N N . ASP A 1 97 ? 0.367 3.834 20.270 1.00 68.19 97 ASP A N 1
ATOM 697 C CA . ASP A 1 97 ? 1.588 4.591 20.029 1.00 68.19 97 ASP A CA 1
ATOM 698 C C . ASP A 1 97 ? 2.240 4.135 18.717 1.00 68.19 97 ASP A C 1
ATOM 700 O O . ASP A 1 97 ? 2.828 3.053 18.618 1.00 68.19 97 ASP A O 1
ATOM 704 N N . GLY A 1 98 ? 2.132 4.970 17.686 1.00 80.31 98 GLY A N 1
ATOM 705 C CA . GLY A 1 98 ? 2.842 4.813 16.422 1.00 80.31 98 GLY A CA 1
ATOM 706 C C . GLY A 1 98 ? 3.488 6.133 16.025 1.00 80.31 98 GLY A C 1
ATOM 707 O O . GLY A 1 98 ? 2.869 7.183 16.144 1.00 80.31 98 GLY A O 1
ATOM 708 N N . ASP A 1 99 ? 4.727 6.096 15.535 1.00 89.56 99 ASP A N 1
ATOM 709 C CA . ASP A 1 99 ? 5.283 7.241 14.813 1.00 89.56 99 ASP A CA 1
ATOM 710 C C . ASP A 1 99 ? 4.608 7.294 13.440 1.00 89.56 99 ASP A C 1
ATOM 712 O O . ASP A 1 99 ? 4.965 6.524 12.548 1.00 89.56 99 ASP A O 1
ATOM 716 N N . PHE A 1 100 ? 3.593 8.146 13.282 1.00 92.06 100 PHE A N 1
ATOM 717 C CA . PHE A 1 100 ? 2.900 8.342 12.006 1.00 92.06 100 PHE A CA 1
ATOM 718 C C . PHE A 1 100 ? 3.609 9.359 11.103 1.00 92.06 100 PHE A C 1
ATOM 720 O O . PHE A 1 100 ? 3.206 9.530 9.950 1.00 92.06 100 PHE A O 1
ATOM 727 N N . GLY A 1 101 ? 4.681 10.008 11.572 1.00 92.19 101 GLY A N 1
ATOM 728 C CA . GLY A 1 101 ? 5.473 10.937 10.775 1.00 92.19 101 GLY A CA 1
ATOM 729 C C . GLY A 1 101 ? 4.618 12.003 10.064 1.00 92.19 101 GLY A C 1
ATOM 730 O O . GLY A 1 101 ? 3.767 12.636 10.692 1.00 92.19 101 GLY A O 1
ATOM 731 N N . PRO A 1 102 ? 4.785 12.206 8.741 1.00 92.75 102 PRO A N 1
ATOM 732 C CA . PRO A 1 102 ? 3.975 13.147 7.959 1.00 92.75 102 PRO A CA 1
ATOM 733 C C . PRO A 1 102 ? 2.467 12.845 7.938 1.00 92.75 102 PRO A C 1
ATOM 735 O O . PRO A 1 102 ? 1.683 13.716 7.563 1.00 92.75 102 PRO A O 1
ATOM 738 N N . TYR A 1 103 ? 2.054 11.631 8.316 1.00 92.06 103 TYR A N 1
ATOM 739 C CA . TYR A 1 103 ? 0.657 11.190 8.310 1.00 92.06 103 TYR A CA 1
ATOM 740 C C . TYR A 1 103 ? -0.095 11.506 9.609 1.00 92.06 103 TYR A C 1
ATOM 742 O O . TYR A 1 103 ? -1.318 11.367 9.643 1.00 92.06 103 TYR A O 1
ATOM 750 N N . GLU A 1 104 ? 0.596 11.977 10.652 1.00 91.50 104 GLU A N 1
ATOM 751 C CA . GLU A 1 104 ? 0.013 12.336 11.954 1.00 91.50 104 GLU A CA 1
ATOM 752 C C . GLU A 1 104 ? -1.278 13.183 11.848 1.00 91.50 104 GLU A C 1
ATOM 754 O O . GLU A 1 104 ? -2.268 12.848 12.510 1.00 91.50 104 GLU A O 1
ATOM 759 N N . PRO A 1 105 ? -1.363 14.223 10.983 1.00 91.94 105 PRO A N 1
ATOM 760 C CA . PRO A 1 105 ? -2.572 15.043 10.878 1.00 91.94 105 PRO A CA 1
ATOM 761 C C . PRO A 1 105 ? -3.805 14.284 10.368 1.00 91.94 105 PRO A C 1
ATOM 763 O O . PRO A 1 105 ? -4.928 14.701 10.639 1.00 91.94 105 PRO A O 1
ATOM 766 N N . TRP A 1 106 ? -3.616 13.190 9.624 1.00 89.62 106 TRP A N 1
ATOM 767 C CA . TRP A 1 106 ? -4.711 12.353 9.117 1.00 89.62 106 TRP A CA 1
ATOM 768 C C . TRP A 1 106 ? -5.173 11.332 10.157 1.00 89.62 106 TRP A C 1
ATOM 770 O O . TRP A 1 106 ? -6.331 10.918 10.149 1.00 89.62 106 TRP A O 1
ATOM 780 N N . VAL A 1 107 ? -4.267 10.931 11.049 1.00 90.38 107 VAL A N 1
ATOM 781 C CA . VAL A 1 107 ? -4.474 9.842 12.003 1.00 90.38 107 VAL A CA 1
ATOM 782 C C . VAL A 1 107 ? -5.058 10.325 13.329 1.00 90.38 107 VAL A C 1
ATOM 784 O O . VAL A 1 107 ? -5.964 9.679 13.854 1.00 90.38 107 VAL A O 1
ATOM 787 N N . ARG A 1 108 ? -4.611 11.473 13.860 1.00 88.00 108 ARG A N 1
ATOM 788 C CA . ARG A 1 108 ? -5.079 11.992 15.163 1.00 88.00 108 ARG A CA 1
ATOM 789 C C . ARG A 1 108 ? -6.603 12.001 15.348 1.00 88.00 108 ARG A C 1
ATOM 791 O O . ARG A 1 108 ? -7.052 11.577 16.414 1.00 88.00 108 ARG A O 1
ATOM 798 N N . PRO A 1 109 ? -7.415 12.457 14.372 1.00 85.06 109 PRO A N 1
ATOM 799 C CA . PRO A 1 109 ? -8.870 12.447 14.520 1.00 85.06 109 PRO A CA 1
ATOM 800 C C . PRO A 1 109 ? -9.455 11.034 14.639 1.00 85.06 109 PRO A C 1
ATOM 802 O O . PRO A 1 109 ? -10.454 10.846 15.325 1.00 85.06 109 PRO A O 1
ATOM 805 N N . LEU A 1 110 ? -8.835 10.044 13.987 1.00 81.19 110 LEU A N 1
ATOM 806 C CA . LEU A 1 110 ? -9.286 8.653 14.011 1.00 81.19 110 LEU A CA 1
ATOM 807 C C . LEU A 1 110 ? -8.990 7.999 15.360 1.00 81.19 110 LEU A C 1
ATOM 809 O O . LEU A 1 110 ? -9.867 7.334 15.905 1.00 81.19 110 LEU A O 1
ATOM 813 N N . LEU A 1 111 ? -7.800 8.229 15.922 1.00 80.56 111 LEU A N 1
ATOM 814 C CA . LEU A 1 111 ? -7.423 7.686 17.232 1.00 80.56 111 LEU A CA 1
ATOM 815 C C . LEU A 1 111 ? -8.320 8.225 18.353 1.00 80.56 111 LEU A C 1
ATOM 817 O O . LEU A 1 111 ? -8.759 7.458 19.199 1.00 80.56 111 LEU A O 1
ATOM 821 N N . GLY A 1 112 ? -8.672 9.515 18.312 1.00 75.62 112 GLY A N 1
ATOM 822 C CA . GLY A 1 112 ? -9.604 10.108 19.279 1.00 75.62 112 GLY A CA 1
ATOM 823 C C . GLY A 1 112 ? -11.055 9.623 19.161 1.00 75.62 112 GLY A C 1
ATOM 824 O O . GLY A 1 112 ? -11.838 9.868 20.069 1.00 75.62 112 GLY A O 1
ATOM 825 N N . ALA A 1 113 ? -11.424 8.966 18.056 1.00 70.69 113 ALA A N 1
ATOM 826 C CA . ALA A 1 113 ? -12.743 8.357 17.866 1.00 70.69 113 ALA A CA 1
ATOM 827 C C . ALA A 1 113 ? -12.776 6.856 18.216 1.00 70.69 113 ALA A C 1
ATOM 829 O O . ALA A 1 113 ? -13.862 6.295 18.344 1.00 70.69 113 ALA A O 1
ATOM 830 N N . HIS A 1 114 ? -11.609 6.208 18.315 1.00 64.62 114 HIS A N 1
ATOM 831 C CA . HIS A 1 114 ? -11.470 4.778 18.629 1.00 64.62 114 HIS A CA 1
ATOM 832 C C . HIS A 1 114 ? -11.023 4.510 20.078 1.00 64.62 114 HIS A C 1
ATOM 834 O O . HIS A 1 114 ? -11.006 3.343 20.470 1.00 64.62 114 HIS A O 1
ATOM 840 N N . GLY A 1 115 ? -10.672 5.554 20.840 1.00 57.66 115 GLY A N 1
ATOM 841 C CA . GLY A 1 115 ? -10.420 5.513 22.288 1.00 57.66 115 GLY A CA 1
ATOM 842 C C . GLY A 1 115 ? -11.608 6.018 23.093 1.00 57.66 115 GLY A C 1
ATOM 843 O O . GLY A 1 115 ? -11.777 5.527 24.230 1.00 57.66 115 GLY A O 1
#

Secondary structure (DSSP, 8-state):
-HHHHHHHHHHTT-HHHHHHHHHHHHHHHHHHT-HHHHHHHHHHHHHHHHHHH-SSGGGHHHHHT-TTSS-HHHHTTHHHHHHHHHHHHHTPPPPS----GGGHHHHHHHHHHH-

Foldseek 3Di:
DLLVQLVVCVVVVVNVSSLVSLVVLVVVCVVVVPLLSCLSSQCSVLVVVCVVPQDLVSCPVSLVSLVPSPCCLCNFQVSLVSQQVSCVVVVHQRDLDGRNDNCCVVCVVVNVVRD